Protein AF-A0A4Q1ARS9-F1 (afdb_monomer)

pLDDT: mean 92.33, std 4.77, range [68.94, 96.44]

Solvent-accessible surface area (backbone atoms only — not comparable to full-atom values): 5562 Å² total; per-residue (Å²): 133,90,86,89,67,57,67,49,80,47,80,53,100,70,34,38,36,42,36,33,37,53,98,89,39,80,79,41,46,37,42,36,42,90,77,37,35,22,58,47,99,85,45,68,43,43,34,56,57,47,25,51,74,69,62,46,69,85,54,60,51,62,46,69,56,54,62,71,68,46,93,54,56,68,43,79,48,75,40,78,91,77,72,43,76,48,75,47,78,58,132

Foldseek 3Di:
DDDDADWDWDDDPFWIWTFGDDPNHTPFIWTGGPAWIAGPDPRIDFLCVCCVPPNPNPDDSCRVVCQSPPPDQWDWDADPVRRDTDIDHHD

Mean predicted aligned error: 3.52 Å

Structure (mmCIF, N/CA/C/O backbone):
data_AF-A0A4Q1ARS9-F1
#
_entry.id   AF-A0A4Q1ARS9-F1
#
loop_
_atom_site.group_PDB
_atom_site.id
_atom_site.type_symbol
_atom_site.label_atom_id
_atom_site.label_alt_id
_atom_site.label_comp_id
_atom_site.label_asym_id
_atom_site.label_entity_id
_atom_site.label_seq_id
_atom_site.pdbx_PDB_ins_code
_atom_site.Cartn_x
_atom_site.Cartn_y
_atom_site.Cartn_z
_atom_site.occupancy
_atom_site.B_iso_or_equiv
_atom_site.auth_seq_id
_atom_site.auth_comp_id
_atom_site.auth_asym_id
_atom_site.auth_atom_id
_atom_site.pdbx_PDB_model_num
ATOM 1 N N . MET A 1 1 ? 9.134 -0.402 -9.609 1.00 75.50 1 MET A N 1
ATOM 2 C CA . MET A 1 1 ? 8.318 -1.574 -9.215 1.00 75.50 1 MET A CA 1
ATOM 3 C C . MET A 1 1 ? 7.142 -1.696 -10.177 1.00 75.50 1 MET A C 1
ATOM 5 O O . MET A 1 1 ? 6.597 -0.658 -10.532 1.00 75.50 1 MET A O 1
ATOM 9 N N . LYS A 1 2 ? 6.791 -2.895 -10.663 1.00 84.38 2 LYS A N 1
ATOM 10 C CA . LYS A 1 2 ? 5.665 -3.101 -11.593 1.00 84.38 2 LYS A CA 1
ATOM 11 C C . LYS A 1 2 ? 4.972 -4.421 -11.262 1.00 84.38 2 LYS A C 1
ATOM 13 O O . LYS A 1 2 ? 5.605 -5.463 -11.366 1.00 84.38 2 LYS A O 1
ATOM 18 N N . PHE A 1 3 ? 3.700 -4.358 -10.886 1.00 86.56 3 PHE A N 1
ATOM 19 C CA . PHE A 1 3 ? 2.870 -5.530 -10.622 1.00 86.56 3 PHE A CA 1
ATOM 20 C C . PHE A 1 3 ? 1.535 -5.374 -11.337 1.00 86.56 3 PHE A C 1
ATOM 22 O O . PHE A 1 3 ? 0.984 -4.273 -11.391 1.00 86.56 3 PHE A O 1
ATOM 29 N N . TYR A 1 4 ? 1.037 -6.472 -11.892 1.00 86.38 4 TYR A N 1
ATOM 30 C CA . TYR A 1 4 ? -0.267 -6.541 -12.532 1.00 86.38 4 TYR A CA 1
ATOM 31 C C . TYR A 1 4 ? -0.829 -7.935 -12.294 1.00 86.38 4 TYR A C 1
ATOM 33 O O . TYR A 1 4 ? -0.652 -8.832 -13.110 1.00 86.38 4 TYR A O 1
ATOM 41 N N . ASP A 1 5 ? -1.421 -8.128 -11.123 1.00 92.25 5 ASP A N 1
ATOM 42 C CA . ASP A 1 5 ? -2.042 -9.396 -10.774 1.00 92.25 5 ASP A CA 1
ATOM 43 C C . ASP A 1 5 ? -3.061 -9.197 -9.648 1.00 92.25 5 ASP A C 1
ATOM 45 O O . ASP A 1 5 ? -3.226 -8.090 -9.119 1.00 92.25 5 ASP A O 1
ATOM 49 N N . ARG A 1 6 ? -3.764 -10.274 -9.309 1.00 92.88 6 ARG A N 1
ATOM 50 C CA . ARG A 1 6 ? -4.720 -10.316 -8.207 1.00 92.88 6 ARG A CA 1
ATOM 51 C C . ARG A 1 6 ? -4.004 -10.413 -6.866 1.00 92.88 6 ARG A C 1
ATOM 53 O O . ARG A 1 6 ? -2.820 -10.727 -6.761 1.00 92.88 6 ARG A O 1
ATOM 60 N N . GLY A 1 7 ? -4.744 -10.110 -5.813 1.00 93.62 7 GLY A N 1
ATOM 61 C CA . GLY A 1 7 ? -4.170 -9.985 -4.493 1.00 93.62 7 GLY A CA 1
ATOM 62 C C . GLY A 1 7 ? -5.212 -9.736 -3.425 1.00 93.62 7 GLY A C 1
ATOM 63 O O . GLY A 1 7 ? -6.412 -9.737 -3.695 1.00 93.62 7 GLY A O 1
ATOM 64 N N . PHE A 1 8 ? -4.731 -9.485 -2.216 1.00 94.50 8 PHE A N 1
ATOM 65 C CA . PHE A 1 8 ? -5.568 -9.235 -1.053 1.00 94.50 8 PHE A CA 1
ATOM 66 C C . PHE A 1 8 ? -5.186 -7.913 -0.404 1.00 94.50 8 PHE A C 1
ATOM 68 O O . PHE A 1 8 ? -4.004 -7.599 -0.260 1.00 94.50 8 PHE A O 1
ATOM 75 N N . ILE A 1 9 ? -6.200 -7.161 0.017 1.00 94.44 9 ILE A N 1
ATOM 76 C CA . ILE A 1 9 ? -6.054 -6.008 0.905 1.00 94.44 9 ILE A CA 1
ATOM 77 C C . ILE A 1 9 ? -6.721 -6.407 2.220 1.00 94.44 9 ILE A C 1
ATOM 79 O O . ILE A 1 9 ? -7.940 -6.548 2.272 1.00 94.44 9 ILE A O 1
ATOM 83 N N . SER A 1 10 ? -5.924 -6.622 3.262 1.00 95.19 10 SER A N 1
ATOM 84 C CA . SER A 1 10 ? -6.403 -6.994 4.596 1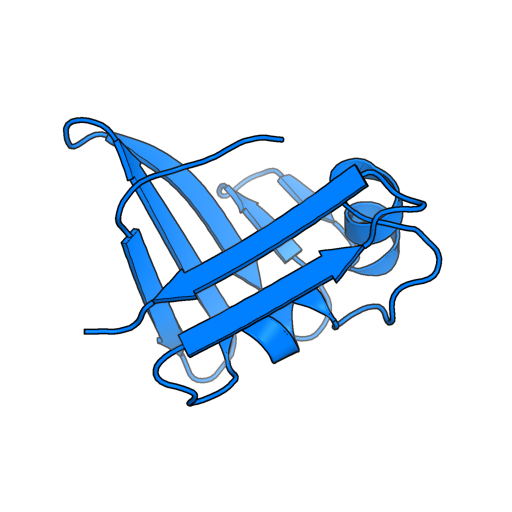.00 95.19 10 SER A CA 1
ATOM 85 C C . SER A 1 10 ? -6.204 -5.824 5.547 1.00 95.19 10 SER A C 1
ATOM 87 O O . SER A 1 10 ? -5.079 -5.367 5.736 1.00 95.19 10 SER A O 1
ATOM 89 N N . ILE A 1 11 ? -7.287 -5.326 6.136 1.00 94.31 11 ILE A N 1
ATOM 90 C CA . ILE A 1 11 ? -7.250 -4.192 7.064 1.00 94.31 11 ILE A CA 1
ATOM 91 C C . ILE A 1 11 ? -7.347 -4.746 8.486 1.00 94.31 11 ILE A C 1
ATOM 93 O O . ILE A 1 11 ? -8.373 -5.306 8.871 1.00 94.31 11 ILE A O 1
ATOM 97 N N . TYR A 1 12 ? -6.278 -4.588 9.262 1.00 94.31 12 TYR A N 1
ATOM 98 C CA . TYR A 1 12 ? -6.223 -4.950 10.676 1.00 94.31 12 TYR A CA 1
ATOM 99 C C . TYR A 1 12 ? -6.265 -3.692 11.546 1.00 94.31 12 TYR A C 1
ATOM 101 O O . TYR A 1 12 ? -6.116 -2.570 11.067 1.00 94.31 12 TYR A O 1
ATOM 109 N N . LYS A 1 13 ? -6.412 -3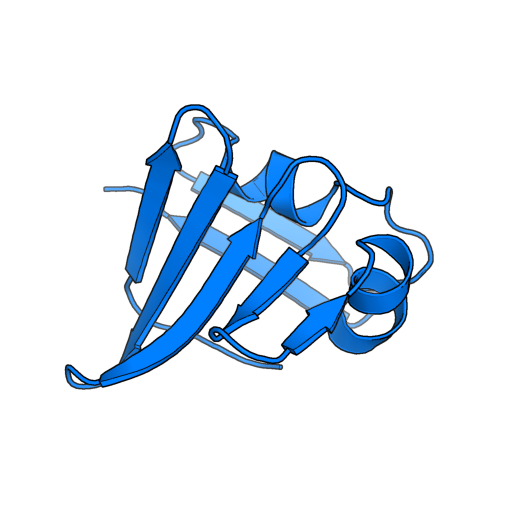.867 12.864 1.00 92.56 13 LYS A N 1
ATOM 110 C CA . LYS A 1 13 ? -6.481 -2.742 13.814 1.00 92.56 13 LYS A CA 1
ATOM 111 C C . LYS A 1 13 ? -5.252 -1.820 13.763 1.00 92.56 13 LYS A C 1
ATOM 113 O O . LYS A 1 13 ? -5.397 -0.620 13.956 1.00 92.56 13 LYS A O 1
ATOM 118 N N . ASN A 1 14 ? -4.065 -2.379 13.521 1.00 93.19 14 ASN A N 1
ATOM 119 C CA . ASN A 1 14 ? -2.791 -1.656 13.647 1.00 93.19 14 ASN A CA 1
ATOM 120 C C . ASN A 1 14 ? -2.060 -1.455 12.311 1.00 93.19 14 ASN A C 1
ATOM 122 O O . ASN A 1 14 ? -1.089 -0.702 12.248 1.00 93.19 14 ASN A O 1
ATOM 126 N N . TYR A 1 15 ? -2.472 -2.162 11.258 1.00 95.25 15 TYR A N 1
ATOM 127 C CA . TYR A 1 15 ? -1.816 -2.114 9.957 1.00 95.25 15 TYR A CA 1
ATOM 128 C C . TYR A 1 15 ? -2.753 -2.579 8.851 1.00 95.25 15 TYR A C 1
ATOM 130 O O . TYR A 1 15 ? -3.679 -3.353 9.085 1.00 95.25 15 TYR A O 1
ATOM 138 N N . THR A 1 16 ? -2.455 -2.143 7.635 1.00 96.44 16 THR A N 1
ATOM 139 C CA . THR A 1 16 ? -3.085 -2.658 6.422 1.00 96.44 16 THR A CA 1
ATOM 140 C C . THR A 1 16 ? -2.059 -3.453 5.640 1.00 96.44 16 TH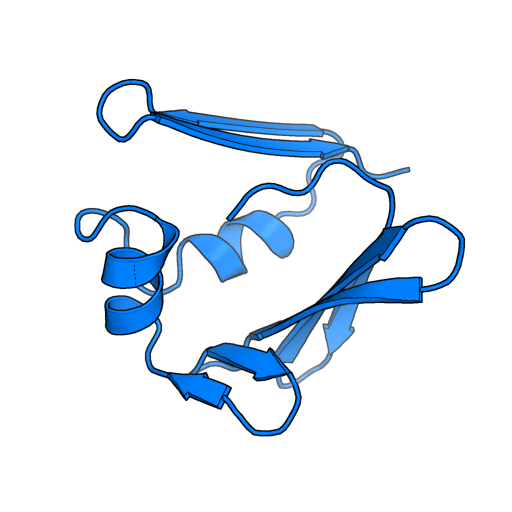R A C 1
ATOM 142 O O . THR A 1 16 ? -0.948 -2.981 5.402 1.00 96.44 16 THR A O 1
ATOM 145 N N . GLN A 1 17 ? -2.424 -4.665 5.246 1.00 96.25 17 GLN A N 1
ATOM 146 C CA . GLN A 1 17 ? -1.583 -5.548 4.462 1.00 96.25 17 GLN A CA 1
ATOM 147 C C . GLN A 1 17 ? -2.076 -5.611 3.022 1.00 96.25 17 GLN A C 1
ATOM 149 O O . GLN A 1 17 ? -3.259 -5.843 2.779 1.00 96.25 17 GLN A O 1
ATOM 154 N N . VAL A 1 18 ? -1.164 -5.441 2.072 1.00 95.06 18 VAL A N 1
ATOM 155 C CA . VAL A 1 18 ? -1.430 -5.599 0.643 1.00 95.06 18 VAL A CA 1
ATOM 156 C C . VAL A 1 18 ? -0.515 -6.673 0.097 1.00 95.06 18 VAL A C 1
ATOM 158 O O . VAL A 1 18 ? 0.704 -6.518 0.097 1.00 95.06 18 VAL A O 1
ATOM 161 N N . GLN A 1 19 ? -1.116 -7.745 -0.400 1.00 94.75 19 GLN A N 1
ATOM 162 C CA . GLN A 1 19 ? -0.403 -8.829 -1.057 1.00 94.75 19 GLN A CA 1
ATOM 163 C C . GLN A 1 19 ? -0.786 -8.876 -2.527 1.00 94.75 19 GLN A C 1
ATOM 165 O O . GLN A 1 19 ? -1.971 -8.820 -2.843 1.00 94.75 19 GLN A O 1
ATOM 170 N N . VAL A 1 20 ? 0.196 -9.016 -3.413 1.00 93.94 20 VAL A N 1
ATOM 171 C CA . VAL A 1 20 ? -0.029 -9.364 -4.821 1.00 93.94 20 VAL A CA 1
ATOM 172 C C . VAL A 1 20 ? 0.512 -10.764 -5.041 1.00 93.94 20 VAL A C 1
ATOM 174 O O . VAL A 1 20 ? 1.654 -11.052 -4.672 1.00 93.94 20 VAL A O 1
ATOM 177 N N . LEU A 1 21 ? -0.306 -11.625 -5.639 1.00 93.75 21 LEU A N 1
ATOM 178 C CA . LEU A 1 21 ? 0.056 -12.996 -5.953 1.00 93.75 21 LEU A CA 1
ATOM 179 C C . LEU A 1 21 ? 0.157 -13.164 -7.460 1.00 93.75 21 LEU A C 1
ATOM 181 O O . LEU A 1 21 ? -0.729 -12.723 -8.178 1.00 93.75 21 LEU A O 1
ATOM 185 N N . SER A 1 22 ? 1.196 -13.851 -7.924 1.00 92.25 22 SER A N 1
ATOM 186 C CA . SER A 1 22 ? 1.324 -14.261 -9.318 1.00 92.25 22 SER A CA 1
ATOM 187 C C . SER A 1 22 ? 1.638 -15.745 -9.404 1.00 92.25 22 SER A C 1
ATOM 189 O O . SER A 1 22 ? 2.538 -16.235 -8.719 1.00 92.25 22 SER A O 1
ATOM 191 N N . ALA A 1 23 ? 0.843 -16.483 -10.185 1.00 90.06 23 ALA A N 1
ATOM 192 C CA . ALA A 1 23 ? 0.933 -17.943 -10.313 1.00 90.06 23 ALA A CA 1
ATOM 193 C C . ALA A 1 23 ? 1.005 -18.689 -8.954 1.00 90.06 23 ALA A C 1
ATOM 195 O O . ALA A 1 23 ? 1.753 -19.649 -8.799 1.00 90.06 23 ALA A O 1
ATOM 196 N N . GLY A 1 24 ? 0.248 -18.226 -7.949 1.00 87.50 24 GLY A N 1
ATOM 197 C CA . GLY A 1 24 ? 0.218 -18.823 -6.605 1.00 87.50 24 GLY A CA 1
ATOM 198 C C . GLY A 1 24 ? 1.373 -18.423 -5.677 1.00 87.50 24 GLY A C 1
ATOM 199 O O . GLY A 1 24 ? 1.418 -18.882 -4.540 1.00 87.50 24 GLY A O 1
ATOM 200 N N . THR A 1 25 ? 2.282 -17.553 -6.122 1.00 91.19 25 THR A N 1
ATOM 201 C CA . THR A 1 25 ? 3.410 -17.052 -5.319 1.00 91.19 25 THR A CA 1
ATOM 202 C C . THR A 1 25 ? 3.192 -15.598 -4.915 1.00 91.19 25 THR A C 1
ATOM 204 O O . THR A 1 25 ? 2.686 -14.806 -5.708 1.00 91.19 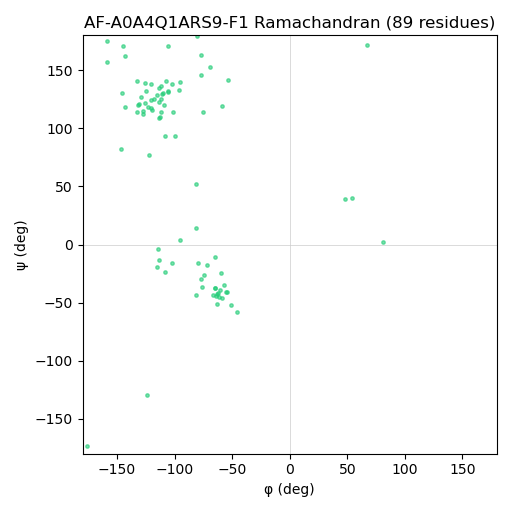25 THR A O 1
ATOM 207 N N . VAL A 1 26 ? 3.563 -15.224 -3.688 1.00 92.25 26 VAL A N 1
ATOM 208 C CA . VAL A 1 26 ? 3.506 -13.825 -3.235 1.00 92.25 26 VAL A CA 1
ATOM 209 C C . VAL A 1 26 ? 4.672 -13.064 -3.863 1.00 92.25 26 VAL A C 1
ATOM 211 O O . VAL A 1 26 ? 5.829 -13.347 -3.570 1.00 92.25 26 VAL A O 1
ATOM 214 N N . VAL A 1 27 ? 4.365 -12.104 -4.738 1.00 92.12 27 VAL A N 1
ATOM 215 C CA . VAL A 1 27 ? 5.368 -11.281 -5.446 1.00 92.12 27 VAL A CA 1
ATOM 216 C C . VAL A 1 27 ? 5.512 -9.882 -4.847 1.00 92.12 27 VAL A C 1
ATOM 218 O O . VAL A 1 27 ? 6.485 -9.178 -5.116 1.00 92.12 27 VAL A O 1
ATOM 221 N N . LEU A 1 28 ? 4.542 -9.477 -4.029 1.00 91.88 28 LEU A N 1
ATOM 222 C CA . LEU A 1 28 ? 4.584 -8.273 -3.214 1.00 91.88 28 LEU A CA 1
ATOM 223 C C . LEU A 1 28 ? 3.855 -8.551 -1.907 1.00 91.88 28 LEU A C 1
ATOM 225 O O . LEU A 1 28 ? 2.703 -8.973 -1.947 1.00 91.88 28 LEU A O 1
ATOM 229 N N . ASN A 1 29 ? 4.483 -8.232 -0.781 1.00 93.88 29 ASN A N 1
ATOM 230 C CA . ASN A 1 29 ? 3.814 -8.100 0.504 1.00 93.88 29 ASN A CA 1
ATOM 231 C C . ASN A 1 29 ? 4.180 -6.743 1.110 1.00 93.88 29 ASN A C 1
ATOM 233 O O . ASN A 1 29 ? 5.345 -6.473 1.406 1.00 93.88 29 ASN A O 1
ATOM 237 N N . LEU A 1 30 ? 3.184 -5.875 1.255 1.00 94.50 30 LEU A N 1
ATOM 238 C CA . LEU A 1 30 ? 3.320 -4.583 1.912 1.00 94.50 30 LEU A CA 1
ATOM 239 C C . LEU A 1 30 ? 2.535 -4.586 3.213 1.00 94.50 30 LEU A C 1
ATOM 241 O O . LEU A 1 30 ? 1.327 -4.795 3.203 1.00 94.50 30 LEU A O 1
ATOM 245 N N . GLU A 1 31 ? 3.206 -4.267 4.310 1.00 96.00 31 GLU A N 1
ATOM 246 C CA . GLU A 1 31 ? 2.587 -4.051 5.614 1.00 96.00 31 GLU A CA 1
ATOM 247 C C . GLU A 1 31 ? 2.704 -2.570 5.974 1.00 96.00 31 GLU A C 1
ATOM 249 O O . GLU A 1 31 ? 3.795 -2.024 6.132 1.00 96.00 31 GLU A O 1
ATOM 254 N N . MET A 1 32 ? 1.562 -1.892 6.042 1.00 96.12 32 MET A N 1
ATOM 255 C CA . MET A 1 32 ? 1.449 -0.446 6.219 1.00 96.12 32 MET A CA 1
ATOM 256 C C . MET A 1 32 ? 0.944 -0.130 7.627 1.00 96.12 32 MET A C 1
ATOM 258 O O . MET A 1 32 ? -0.263 -0.077 7.881 1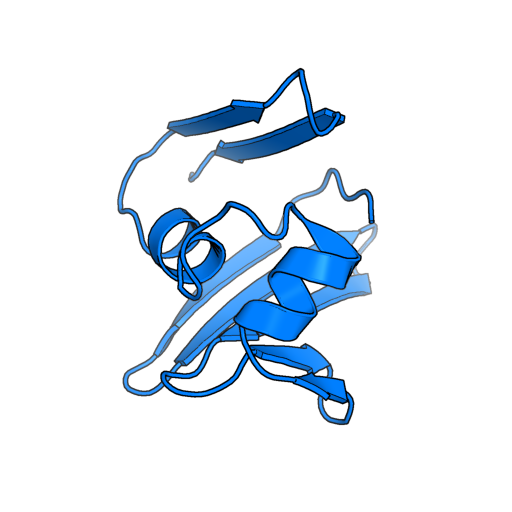.00 96.12 32 MET A O 1
ATOM 262 N N . TYR A 1 33 ? 1.882 0.097 8.542 1.00 95.25 33 TYR A N 1
ATOM 263 C CA . TYR A 1 33 ? 1.630 0.554 9.910 1.00 95.25 33 TYR A CA 1
ATOM 264 C C . TYR A 1 33 ? 1.401 2.070 9.939 1.00 95.25 33 TYR A C 1
ATOM 266 O O . TYR A 1 33 ? 1.422 2.744 8.908 1.00 95.25 33 TYR A O 1
ATOM 274 N N . ASP A 1 34 ? 1.153 2.654 11.107 1.00 93.38 34 ASP A N 1
ATOM 275 C CA . ASP A 1 34 ? 0.943 4.102 11.202 1.00 93.38 34 ASP A CA 1
ATOM 276 C C . ASP A 1 34 ? 2.212 4.942 11.063 1.00 93.38 34 ASP A C 1
ATOM 278 O O . ASP A 1 34 ? 2.122 6.090 10.629 1.00 93.38 34 ASP A O 1
ATOM 282 N N . ASP A 1 35 ? 3.374 4.399 11.397 1.00 93.94 35 ASP A N 1
ATOM 283 C CA . ASP A 1 35 ? 4.665 5.093 11.381 1.00 93.94 35 ASP A CA 1
ATOM 284 C C . ASP A 1 35 ? 5.587 4.618 10.247 1.00 93.94 35 ASP A C 1
ATOM 286 O O . ASP A 1 35 ? 6.468 5.359 9.806 1.00 93.94 35 ASP A O 1
ATOM 290 N N . ARG A 1 36 ? 5.377 3.395 9.748 1.00 94.88 36 ARG A N 1
ATOM 291 C CA . ARG A 1 36 ? 6.261 2.737 8.780 1.00 94.88 36 ARG A CA 1
ATOM 292 C C . ARG A 1 36 ? 5.509 1.902 7.751 1.00 94.88 36 ARG A C 1
ATOM 294 O O . ARG A 1 36 ? 4.368 1.495 7.963 1.00 94.88 36 ARG A O 1
ATOM 301 N N . ILE A 1 37 ? 6.205 1.601 6.665 1.00 95.88 37 ILE A N 1
ATOM 302 C CA . ILE A 1 37 ? 5.794 0.649 5.638 1.00 95.88 37 ILE A CA 1
ATOM 303 C C . ILE A 1 37 ? 6.895 -0.395 5.459 1.00 95.88 37 ILE A C 1
ATOM 305 O O . ILE A 1 37 ? 8.072 -0.047 5.355 1.00 95.88 37 ILE A O 1
ATOM 309 N N . CYS A 1 38 ? 6.517 -1.668 5.437 1.00 95.19 38 CYS A N 1
ATOM 310 C CA . CYS A 1 38 ? 7.431 -2.792 5.278 1.00 95.19 38 CYS A CA 1
ATOM 311 C C . CYS A 1 38 ? 7.149 -3.518 3.969 1.00 95.19 38 CYS A C 1
ATOM 313 O O . CYS A 1 38 ? 6.004 -3.854 3.681 1.00 95.19 38 CYS A O 1
ATOM 315 N N . LYS A 1 39 ? 8.198 -3.727 3.175 1.00 89.06 39 LYS A N 1
ATOM 316 C CA . LYS A 1 39 ? 8.190 -4.567 1.981 1.00 89.06 39 LYS A CA 1
ATOM 317 C C . LYS A 1 39 ? 8.806 -5.901 2.391 1.00 89.06 39 LYS A C 1
ATOM 319 O O . LYS A 1 39 ? 10.024 -6.021 2.414 1.00 89.06 39 LYS A O 1
ATOM 324 N N . ASP A 1 40 ? 7.963 -6.851 2.781 1.00 82.44 40 ASP A N 1
ATOM 325 C CA . ASP A 1 40 ? 8.338 -8.080 3.497 1.00 82.44 40 ASP A CA 1
ATOM 326 C C . ASP A 1 40 ? 8.870 -7.853 4.932 1.00 82.44 40 ASP A C 1
ATOM 328 O O . ASP A 1 40 ? 9.102 -6.728 5.378 1.00 82.44 40 ASP A O 1
ATOM 332 N N . THR A 1 41 ? 9.062 -8.950 5.675 1.00 69.75 41 THR A N 1
ATOM 333 C CA . THR A 1 41 ? 9.309 -8.971 7.133 1.00 69.75 41 THR A CA 1
ATOM 334 C C . THR A 1 41 ? 10.563 -8.211 7.587 1.00 69.75 41 THR A C 1
ATOM 336 O O . THR A 1 41 ? 10.634 -7.782 8.736 1.00 69.75 41 THR A O 1
ATOM 339 N N . PHE A 1 42 ? 11.559 -8.027 6.713 1.00 68.94 42 PHE A N 1
ATOM 340 C CA . PHE A 1 42 ? 12.869 -7.474 7.087 1.00 68.94 42 PHE A CA 1
ATOM 341 C C . PHE A 1 42 ? 13.199 -6.111 6.464 1.00 68.94 42 PHE A C 1
ATOM 343 O O . PHE A 1 42 ? 14.238 -5.543 6.794 1.00 68.94 42 PHE A O 1
ATOM 350 N N . ALA A 1 43 ? 12.349 -5.557 5.591 1.00 87.69 43 ALA A N 1
ATOM 351 C CA . ALA A 1 43 ? 12.638 -4.295 4.904 1.00 87.69 43 ALA A CA 1
ATOM 352 C C . ALA A 1 43 ? 11.557 -3.242 5.177 1.00 87.69 43 ALA A C 1
ATOM 354 O O . ALA A 1 43 ? 10.703 -2.942 4.340 1.00 87.69 43 ALA A O 1
ATOM 355 N N . CYS A 1 44 ? 11.623 -2.664 6.378 1.00 94.31 44 CYS A N 1
ATOM 356 C CA . CYS A 1 44 ? 10.779 -1.553 6.805 1.00 94.31 44 CYS A CA 1
ATOM 357 C C . CYS A 1 44 ? 11.459 -0.204 6.587 1.00 94.31 44 CYS A C 1
ATOM 359 O O . CYS A 1 44 ? 12.638 -0.027 6.889 1.00 94.31 44 CYS A O 1
ATOM 361 N N . GLN A 1 45 ? 10.685 0.778 6.139 1.00 95.06 45 GLN A N 1
ATOM 362 C CA . GLN A 1 45 ? 11.131 2.157 6.006 1.00 95.06 45 GLN A CA 1
ATOM 363 C C . GLN A 1 45 ? 10.014 3.155 6.309 1.00 95.06 45 GLN A C 1
ATOM 365 O O . GLN A 1 45 ? 8.847 2.796 6.477 1.00 95.06 45 GLN A O 1
ATOM 370 N N . THR A 1 46 ? 10.376 4.434 6.403 1.00 96.06 46 THR A N 1
ATOM 371 C CA . THR A 1 46 ? 9.384 5.503 6.525 1.00 96.06 46 THR A CA 1
ATOM 372 C C . THR A 1 46 ? 8.612 5.650 5.219 1.00 96.06 46 THR A C 1
ATOM 374 O O . THR A 1 46 ? 9.127 5.396 4.127 1.00 96.06 46 THR A O 1
ATOM 377 N N . TYR A 1 47 ? 7.383 6.136 5.328 1.00 96.00 47 TYR A N 1
ATOM 378 C CA . TYR A 1 47 ? 6.557 6.486 4.180 1.00 96.00 47 TYR A CA 1
ATOM 379 C C . TYR A 1 47 ? 7.236 7.467 3.219 1.00 96.00 47 TYR A C 1
ATOM 381 O O . TYR A 1 47 ? 7.187 7.289 2.006 1.00 96.00 47 TYR A O 1
ATOM 389 N N . LYS A 1 48 ? 7.935 8.471 3.756 1.00 95.56 48 LYS A N 1
ATOM 390 C CA . LYS A 1 48 ? 8.679 9.448 2.959 1.00 95.56 48 LYS A CA 1
ATOM 391 C C . LYS A 1 48 ? 9.787 8.796 2.128 1.00 95.56 48 LYS A C 1
ATOM 393 O O . LYS A 1 48 ? 9.925 9.106 0.944 1.00 95.56 48 LYS A O 1
ATOM 398 N N . SER A 1 49 ? 10.564 7.890 2.730 1.00 94.88 49 SER A N 1
ATOM 399 C CA . SER A 1 49 ? 11.600 7.135 2.013 1.00 94.88 49 SER A CA 1
ATOM 400 C C . SER A 1 49 ? 10.986 6.230 0.949 1.00 94.88 49 SER A C 1
ATOM 402 O O . SER A 1 49 ? 11.425 6.265 -0.198 1.00 94.88 49 SER A O 1
ATOM 404 N N . PHE A 1 50 ? 9.906 5.521 1.290 1.00 94.75 50 PHE A N 1
ATOM 405 C CA . PHE A 1 50 ? 9.179 4.672 0.349 1.00 94.75 50 PHE A CA 1
ATOM 406 C C . PHE A 1 50 ? 8.648 5.457 -0.852 1.00 94.75 50 PHE A C 1
ATOM 408 O O . PHE A 1 50 ? 8.833 5.045 -1.996 1.00 94.75 50 PHE A O 1
ATOM 415 N N . ASN A 1 51 ? 8.029 6.614 -0.610 1.00 93.94 51 ASN A N 1
ATOM 416 C CA . ASN A 1 51 ? 7.509 7.474 -1.665 1.00 93.94 51 ASN A CA 1
ATOM 417 C C . ASN A 1 51 ? 8.629 7.972 -2.581 1.00 93.94 51 ASN A C 1
ATOM 419 O O . ASN A 1 51 ? 8.465 7.980 -3.795 1.00 93.94 51 ASN A O 1
ATOM 423 N N . LYS A 1 52 ? 9.780 8.350 -2.018 1.00 93.88 52 LYS A N 1
ATOM 424 C CA . LYS A 1 52 ? 10.947 8.777 -2.797 1.00 93.88 52 LYS A CA 1
ATOM 425 C C . LYS A 1 52 ? 11.532 7.644 -3.651 1.00 93.88 52 LYS A C 1
ATOM 427 O O . LYS A 1 52 ? 12.002 7.912 -4.751 1.00 93.88 52 LYS A O 1
ATOM 432 N N . GLU A 1 53 ? 11.541 6.417 -3.138 1.00 92.19 53 GLU A N 1
ATOM 433 C CA . GLU A 1 53 ? 12.150 5.259 -3.803 1.00 92.19 53 GLU A CA 1
ATOM 434 C C . GLU A 1 53 ? 11.238 4.632 -4.867 1.00 92.19 53 GLU A C 1
ATOM 436 O O . GLU A 1 53 ? 11.694 4.290 -5.958 1.00 92.19 53 GLU A O 1
ATOM 441 N N . PHE A 1 54 ? 9.947 4.470 -4.562 1.00 91.12 54 PHE A N 1
ATOM 442 C CA . PHE A 1 54 ? 9.022 3.683 -5.383 1.00 91.12 54 PHE A CA 1
ATOM 443 C C . PHE A 1 54 ? 7.898 4.488 -6.033 1.00 91.12 54 PHE A C 1
ATOM 445 O O . PHE A 1 54 ? 7.290 3.988 -6.982 1.00 91.12 54 PHE A O 1
ATOM 452 N N . LEU A 1 55 ? 7.602 5.688 -5.528 1.00 92.06 55 LEU A N 1
ATOM 453 C CA . LEU A 1 55 ? 6.542 6.564 -6.028 1.00 92.06 55 LEU A CA 1
ATOM 454 C C . LEU A 1 55 ? 7.130 7.941 -6.396 1.00 92.06 55 LEU A C 1
ATOM 456 O O . LEU A 1 55 ? 8.100 8.015 -7.144 1.00 92.06 55 LEU A O 1
ATOM 460 N N . SER A 1 56 ? 6.535 9.031 -5.901 1.00 92.69 56 SER A N 1
ATOM 461 C CA . SER A 1 56 ? 7.082 10.381 -6.005 1.00 92.69 56 SER A CA 1
ATOM 462 C C . SER A 1 56 ? 7.306 10.969 -4.618 1.00 92.69 56 SER A C 1
ATOM 464 O O . SER A 1 56 ? 6.431 10.898 -3.756 1.00 92.69 56 SER A O 1
ATOM 466 N N . SER A 1 57 ? 8.431 11.659 -4.420 1.00 92.50 57 SER A N 1
ATOM 467 C CA . SER A 1 57 ? 8.706 12.399 -3.181 1.00 92.50 57 SER A CA 1
ATOM 468 C C . SER A 1 57 ? 7.751 13.574 -2.937 1.00 92.50 57 SER A C 1
ATOM 470 O O . SER A 1 57 ? 7.797 14.173 -1.867 1.00 92.50 57 SER A O 1
ATOM 472 N N . LYS A 1 58 ? 6.931 13.943 -3.932 1.00 92.69 58 LYS A N 1
ATOM 473 C CA . LYS A 1 58 ? 5.898 14.981 -3.813 1.00 92.69 58 LYS A CA 1
ATOM 474 C C . LYS A 1 58 ? 4.622 14.478 -3.132 1.00 92.69 58 LYS A C 1
ATOM 476 O O . LYS A 1 58 ? 3.784 15.291 -2.757 1.00 92.69 58 LYS A O 1
ATOM 481 N N . TYR A 1 59 ? 4.436 13.164 -3.024 1.00 93.25 59 TYR A N 1
ATOM 482 C CA . TYR A 1 59 ? 3.227 12.600 -2.434 1.00 93.25 59 TYR A CA 1
ATOM 483 C C . TYR A 1 59 ? 3.265 12.694 -0.914 1.00 93.25 59 TYR A C 1
ATOM 485 O O . TYR A 1 59 ? 4.322 12.538 -0.301 1.00 93.25 59 TYR A O 1
ATOM 493 N N . GLU A 1 60 ? 2.094 12.897 -0.310 1.00 94.38 60 GLU A N 1
ATOM 494 C CA . GLU A 1 60 ? 1.935 12.806 1.140 1.00 94.38 60 GLU A CA 1
ATOM 495 C C . GLU A 1 60 ? 2.455 11.461 1.653 1.00 94.38 60 GLU A C 1
ATOM 497 O O . GLU A 1 60 ? 2.205 10.426 1.035 1.00 94.38 60 GLU A O 1
ATOM 502 N N . ASP A 1 61 ? 3.110 11.457 2.814 1.00 93.44 61 ASP A N 1
ATOM 503 C CA . ASP A 1 61 ? 3.702 10.259 3.412 1.00 93.44 61 ASP A CA 1
ATOM 504 C C . ASP A 1 61 ? 2.735 9.055 3.361 1.00 93.44 61 ASP A C 1
ATOM 506 O O . ASP A 1 61 ? 2.993 8.058 2.690 1.00 93.44 61 ASP A O 1
ATOM 510 N N . LYS A 1 62 ? 1.543 9.171 3.952 1.00 94.25 62 LYS A N 1
ATOM 511 C CA . LYS A 1 62 ? 0.565 8.068 4.007 1.00 94.25 62 LYS A CA 1
ATOM 512 C C . LYS A 1 62 ? -0.283 7.893 2.738 1.00 94.25 62 LYS A C 1
ATOM 514 O O . LYS A 1 62 ? -1.296 7.199 2.793 1.00 94.25 62 LYS A O 1
ATOM 519 N N . PHE A 1 63 ? 0.089 8.503 1.611 1.00 95.12 63 PHE A N 1
ATOM 520 C CA . PHE A 1 63 ? -0.675 8.449 0.358 1.00 95.12 63 PHE A CA 1
ATOM 521 C C . PHE A 1 63 ? -1.038 7.014 -0.041 1.00 95.12 63 PHE A C 1
ATOM 523 O O . PHE A 1 63 ? -2.210 6.708 -0.256 1.00 95.12 63 PHE A O 1
ATOM 530 N N . ILE A 1 64 ? -0.043 6.124 -0.084 1.00 93.88 64 ILE A N 1
ATOM 531 C CA . ILE A 1 64 ? -0.247 4.749 -0.547 1.00 93.88 64 ILE A CA 1
ATOM 532 C C . ILE A 1 64 ? -1.179 3.960 0.384 1.00 93.88 64 ILE A C 1
ATOM 534 O O . ILE A 1 64 ? -2.044 3.230 -0.094 1.00 93.88 64 ILE A O 1
ATOM 538 N N . LYS A 1 65 ? -1.076 4.178 1.703 1.00 95.25 65 LYS A N 1
ATOM 539 C CA . LYS A 1 65 ? -1.960 3.566 2.707 1.00 95.25 65 LYS A CA 1
ATOM 540 C C . LYS A 1 65 ? -3.404 4.027 2.510 1.00 95.25 65 LYS A C 1
ATOM 542 O O . LYS A 1 65 ? -4.288 3.191 2.343 1.00 95.25 65 LYS A O 1
ATOM 547 N N . LYS A 1 66 ? -3.620 5.348 2.427 1.00 94.31 66 LYS A N 1
ATOM 548 C CA . LYS A 1 66 ? -4.945 5.942 2.176 1.00 94.31 66 LYS A CA 1
ATOM 549 C C . LYS A 1 66 ? -5.578 5.386 0.897 1.00 94.31 66 LYS A C 1
ATOM 551 O O . LYS A 1 66 ? -6.769 5.102 0.884 1.00 94.31 66 LYS A O 1
ATOM 556 N N . LEU A 1 67 ? -4.783 5.204 -0.159 1.00 94.56 67 LEU A N 1
ATOM 557 C CA . LEU A 1 67 ? -5.250 4.692 -1.448 1.00 94.56 67 LEU A CA 1
ATOM 558 C C . LEU A 1 67 ? -5.788 3.253 -1.357 1.00 94.56 67 LEU A C 1
ATOM 560 O O . LEU A 1 67 ? -6.813 2.945 -1.960 1.00 94.56 67 LEU A O 1
ATOM 564 N N . PHE A 1 68 ? -5.113 2.367 -0.617 1.00 93.38 68 PHE A N 1
ATOM 565 C CA . PHE A 1 68 ? -5.547 0.972 -0.464 1.00 93.38 68 PHE A CA 1
ATOM 566 C C . PHE A 1 68 ? -6.725 0.815 0.506 1.00 93.38 68 PHE A C 1
ATOM 568 O O . PHE A 1 68 ? -7.630 0.007 0.259 1.00 93.38 68 PHE A O 1
ATOM 575 N N . GLU A 1 69 ? -6.739 1.614 1.574 1.00 93.44 69 GLU A N 1
ATOM 576 C CA . GLU A 1 69 ? -7.820 1.650 2.568 1.00 93.44 69 GLU A CA 1
ATOM 577 C C . GLU A 1 69 ? -9.099 2.306 2.035 1.00 93.44 69 GLU A C 1
ATOM 579 O O . GLU A 1 69 ? -10.182 2.088 2.577 1.00 93.44 69 GLU A O 1
ATOM 584 N N . GLU A 1 70 ? -9.010 3.068 0.944 1.00 91.06 70 GLU A N 1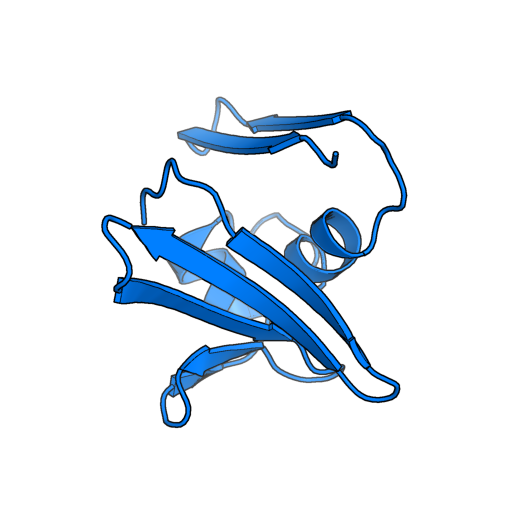
ATOM 585 C CA . GLU A 1 70 ? -10.165 3.699 0.321 1.00 91.06 70 GLU A CA 1
ATOM 586 C C . GLU A 1 70 ? -11.205 2.648 -0.107 1.00 91.06 70 GLU A C 1
ATOM 588 O O . GLU A 1 70 ? -10.943 1.782 -0.945 1.00 91.06 70 GLU A O 1
ATOM 593 N N . ASN A 1 71 ? -12.419 2.715 0.446 1.00 84.38 71 ASN A N 1
ATOM 594 C CA . ASN A 1 71 ? -13.489 1.754 0.159 1.00 84.38 71 ASN A CA 1
ATOM 595 C C . ASN A 1 71 ? -14.234 2.074 -1.152 1.00 84.38 71 ASN A C 1
ATOM 597 O O . ASN A 1 71 ? -15.455 2.213 -1.189 1.00 84.38 71 ASN A O 1
ATOM 601 N N . LYS A 1 72 ? -13.481 2.249 -2.242 1.00 92.19 72 LYS A N 1
ATOM 602 C CA . LYS A 1 72 ? -14.018 2.401 -3.596 1.00 92.19 72 LYS A CA 1
ATOM 603 C C . LYS A 1 72 ? -13.871 1.092 -4.361 1.00 92.19 72 LYS A C 1
ATOM 605 O O . LYS A 1 72 ? -12.821 0.456 -4.322 1.00 92.19 72 LYS A O 1
ATOM 610 N N . LYS A 1 73 ? -14.911 0.732 -5.121 1.00 92.25 73 LYS A N 1
ATOM 611 C CA . LYS A 1 73 ? -14.894 -0.443 -6.009 1.00 92.25 73 LYS A CA 1
ATOM 612 C C . LYS A 1 73 ? -13.809 -0.337 -7.084 1.00 92.25 73 LYS A C 1
ATOM 614 O O . LYS A 1 73 ? -13.159 -1.321 -7.412 1.00 92.25 73 LYS A O 1
ATOM 619 N N . ASN A 1 74 ? -13.614 0.865 -7.623 1.00 94.12 74 ASN A N 1
ATOM 620 C CA . ASN A 1 74 ? -12.604 1.153 -8.633 1.00 94.12 74 ASN A CA 1
ATOM 621 C C . ASN A 1 74 ? -11.812 2.390 -8.216 1.00 94.12 74 ASN A C 1
ATOM 623 O O . ASN A 1 74 ? -12.382 3.477 -8.104 1.00 94.12 74 ASN A O 1
ATOM 627 N N . THR A 1 75 ? -10.504 2.232 -8.063 1.00 94.44 75 THR A N 1
ATOM 628 C CA . THR A 1 75 ? -9.571 3.334 -7.826 1.00 94.44 75 THR A CA 1
ATOM 629 C C . THR A 1 75 ? -8.592 3.392 -8.991 1.00 94.44 75 THR A C 1
ATOM 631 O O . THR A 1 75 ? -7.958 2.394 -9.333 1.00 94.44 75 THR A O 1
ATOM 634 N N . LEU A 1 76 ? -8.482 4.560 -9.625 1.00 94.50 76 LEU A N 1
ATOM 635 C CA . LEU A 1 76 ? -7.521 4.833 -10.690 1.00 94.50 76 LEU A CA 1
ATOM 636 C C . LEU A 1 76 ? -6.742 6.093 -10.331 1.00 94.50 76 LEU A C 1
ATOM 638 O O . LEU A 1 76 ? -7.285 7.194 -10.349 1.00 94.50 76 LEU A O 1
ATOM 642 N N . PHE A 1 77 ? -5.459 5.921 -10.056 1.00 94.94 77 PHE A N 1
ATOM 643 C CA . PHE A 1 77 ? -4.512 7.003 -9.876 1.00 94.94 77 PHE A CA 1
ATOM 644 C C . PHE A 1 77 ? -3.497 6.962 -11.016 1.00 94.94 77 PHE A C 1
ATOM 646 O O . PHE A 1 77 ? -2.834 5.946 -11.237 1.00 94.94 77 PHE A O 1
ATOM 653 N N . ARG A 1 78 ? -3.392 8.060 -11.766 1.00 95.12 78 ARG A N 1
ATOM 654 C CA . ARG A 1 78 ? -2.464 8.182 -12.890 1.00 95.12 78 ARG A CA 1
ATOM 655 C C . ARG A 1 78 ? -1.715 9.498 -12.792 1.00 95.12 78 ARG A C 1
ATOM 657 O O . ARG A 1 78 ? -2.302 10.556 -12.986 1.00 95.12 78 ARG A O 1
ATOM 664 N N . ASP A 1 79 ? -0.415 9.402 -12.583 1.00 94.88 79 ASP A N 1
ATOM 665 C CA . ASP A 1 79 ? 0.508 10.524 -12.607 1.00 94.88 79 ASP A CA 1
ATOM 666 C C . ASP A 1 79 ? 1.453 10.354 -13.797 1.00 94.88 79 ASP A C 1
ATOM 668 O O . ASP A 1 79 ? 2.300 9.460 -13.836 1.00 94.88 79 ASP A O 1
ATOM 672 N N . LYS A 1 80 ? 1.267 11.204 -14.808 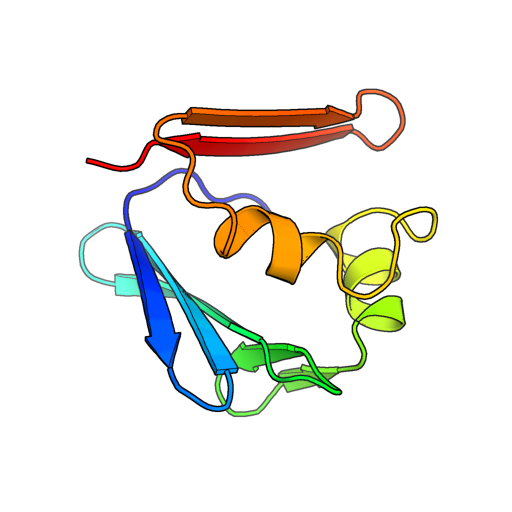1.00 93.06 80 LYS A N 1
ATOM 673 C CA . LYS A 1 80 ? 2.080 11.173 -16.027 1.00 93.06 80 LYS A CA 1
ATOM 674 C C . LYS A 1 80 ? 3.461 11.791 -15.817 1.00 93.06 80 LYS A C 1
ATOM 676 O O . LYS A 1 80 ? 4.389 11.361 -16.488 1.00 93.06 80 LYS A O 1
ATOM 681 N N . GLU A 1 81 ? 3.602 12.759 -14.910 1.00 93.81 81 GLU A N 1
ATOM 682 C CA . GLU A 1 81 ? 4.883 13.430 -14.657 1.00 93.81 81 GLU A CA 1
ATOM 683 C C . GLU A 1 81 ? 5.885 12.455 -14.042 1.00 93.81 81 GLU A C 1
ATOM 685 O O . GLU A 1 81 ? 7.037 12.391 -14.461 1.00 93.81 81 GLU A O 1
ATOM 690 N N . ASN A 1 82 ? 5.420 11.649 -13.084 1.00 91.88 82 ASN A N 1
ATOM 691 C CA . ASN A 1 82 ? 6.248 10.662 -12.393 1.00 91.88 82 ASN A CA 1
ATOM 692 C C . ASN A 1 82 ? 6.147 9.248 -13.005 1.00 91.88 82 ASN A C 1
ATOM 694 O O . ASN A 1 82 ? 6.749 8.314 -12.483 1.00 91.88 82 ASN A O 1
ATOM 698 N N . ASN A 1 83 ? 5.414 9.073 -14.115 1.00 91.69 83 ASN A N 1
ATOM 699 C CA . ASN A 1 83 ? 5.157 7.780 -14.773 1.00 91.69 83 ASN A CA 1
ATOM 700 C C . ASN A 1 83 ? 4.568 6.701 -13.837 1.00 91.69 83 ASN A C 1
ATOM 702 O O . ASN A 1 83 ? 4.919 5.522 -13.923 1.00 91.69 83 ASN A O 1
ATOM 706 N N . ILE A 1 84 ? 3.645 7.097 -12.958 1.00 93.25 84 ILE A N 1
ATOM 707 C CA . ILE A 1 84 ? 3.001 6.219 -11.974 1.00 93.25 84 ILE 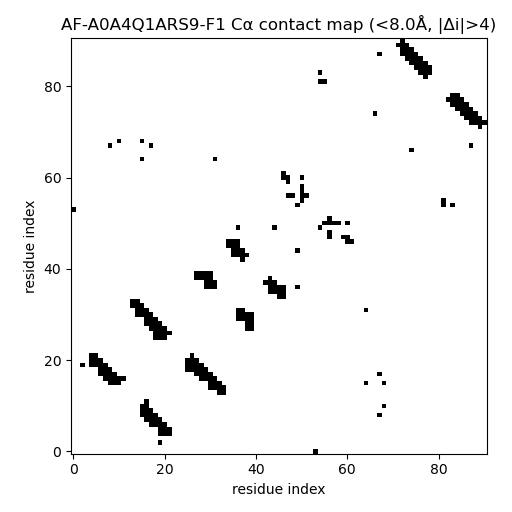A CA 1
ATOM 708 C C . ILE A 1 84 ? 1.565 5.919 -12.400 1.00 93.25 84 ILE A C 1
ATOM 710 O O . ILE A 1 84 ? 0.776 6.808 -12.728 1.00 93.25 84 ILE A O 1
ATOM 714 N N . LEU A 1 85 ? 1.212 4.637 -12.361 1.00 94.44 85 LEU A N 1
ATOM 715 C CA . LEU A 1 85 ? -0.146 4.153 -12.561 1.00 94.44 85 LEU A CA 1
ATOM 716 C C . LEU A 1 85 ? -0.477 3.171 -11.444 1.00 94.44 85 LEU A C 1
ATOM 718 O O . LEU A 1 85 ? 0.172 2.135 -11.319 1.00 94.44 85 LEU A O 1
ATOM 722 N N . ILE A 1 86 ? -1.510 3.483 -10.669 1.00 94.00 86 ILE A N 1
ATOM 723 C CA . ILE A 1 86 ? -2.068 2.583 -9.665 1.00 94.00 86 ILE A CA 1
ATOM 724 C C . ILE A 1 86 ? -3.541 2.390 -10.000 1.00 94.00 86 ILE A C 1
ATOM 726 O O . ILE A 1 86 ? -4.318 3.344 -10.032 1.00 94.00 86 ILE A O 1
ATOM 730 N N . LYS A 1 87 ? -3.922 1.147 -10.283 1.00 94.62 87 LYS A N 1
ATOM 731 C CA . LYS A 1 87 ? -5.304 0.764 -10.558 1.00 94.62 87 LYS A CA 1
ATOM 732 C C . LYS A 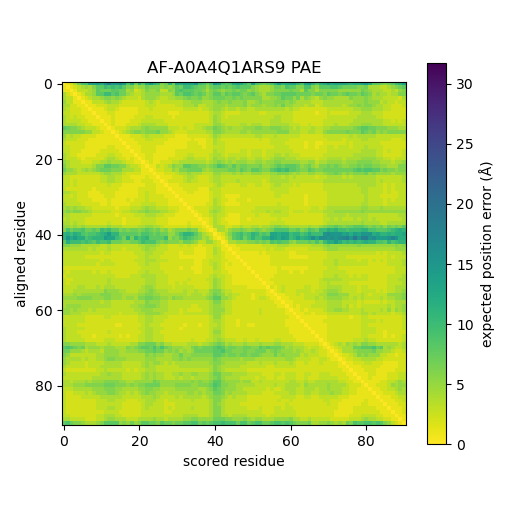1 87 ? -5.687 -0.364 -9.612 1.00 94.62 87 LYS A C 1
ATOM 734 O O . LYS A 1 87 ? -5.044 -1.407 -9.628 1.00 94.62 87 LYS A O 1
ATOM 739 N N . ILE A 1 88 ? -6.733 -0.149 -8.823 1.00 93.81 88 ILE A N 1
ATOM 740 C CA . ILE A 1 88 ? -7.276 -1.123 -7.875 1.00 93.81 88 ILE A CA 1
ATOM 741 C C . ILE A 1 88 ? -8.725 -1.380 -8.281 1.00 93.81 88 ILE A C 1
ATOM 743 O O . ILE A 1 88 ? -9.514 -0.442 -8.400 1.00 93.81 88 ILE A O 1
ATOM 747 N N . VAL A 1 89 ? -9.058 -2.644 -8.520 1.00 94.38 89 VAL A N 1
ATOM 748 C CA . VAL A 1 89 ? -10.424 -3.102 -8.795 1.00 94.38 89 VAL A CA 1
ATOM 749 C C . VAL A 1 89 ? -10.767 -4.102 -7.701 1.00 94.38 89 VAL A C 1
ATOM 751 O O . VAL A 1 89 ? -10.090 -5.120 -7.584 1.00 94.38 89 VAL A O 1
ATOM 754 N N . LYS A 1 90 ? -11.758 -3.771 -6.872 1.00 91.38 90 LYS A N 1
ATOM 755 C CA . LYS A 1 90 ? -12.240 -4.620 -5.778 1.00 91.38 90 LYS A CA 1
ATOM 756 C C . LYS A 1 90 ? -13.453 -5.413 -6.270 1.00 91.38 90 LYS A C 1
ATOM 758 O O . LYS A 1 90 ? -14.330 -4.839 -6.927 1.00 91.38 90 LYS A O 1
ATOM 763 N N . GLU A 1 91 ? -13.454 -6.714 -5.996 1.00 85.56 91 GLU A N 1
ATOM 764 C CA . GLU A 1 91 ? -14.576 -7.620 -6.283 1.00 85.56 91 GLU A CA 1
ATOM 765 C C . GLU A 1 91 ? -15.631 -7.556 -5.174 1.00 85.56 91 GLU A C 1
ATOM 767 O O . GLU A 1 91 ? -15.241 -7.411 -3.992 1.00 85.56 91 GLU A O 1
#

Sequence (91 aa):
MKFYDRGFISIYKNYTQVQVLSAGTVVLNLEMYDDRICKDTFACQTYKSFNKEFLSSKYEDKFIKKLFEENKKNTLFRDKENNILIKIVKE

Organism: NCBI:txid1462615

Nearest PDB structures (foldseek):
  4wac-assembly1_A  TM=7.094E-01  e=6.052E+00  Staphylococcus aureus
  5vo8-assembly1_D  TM=7.887E-01  e=7.619E+00  Thermus thermophilus HB8
  7eh2-assembly2_N  TM=7.348E-01  e=6.411E+00  Thermus thermophilus HB8
  6p70-assembly1_D  TM=7.409E-01  e=8.071E+00  Thermus thermophilus
  1qwr-assembly2_B  TM=6.222E-01  e=4.807E+00  Bacillus subtilis

Secondary structure (DSSP, 8-state):
----S-EEEEE-SSEEEEEEEETTEEEEEEEEESS-EEESTT-EE-HHHHHHHHS-TTS-TTHHHHHHH---SEEEEEETTTTEEEEEE--

Radius of gyration: 12.71 Å; Cα contacts (8 Å, |Δi|>4): 137; chains: 1; bounding box: 28×34×30 Å